Protein AF-M1YWT4-F1 (afdb_monomer)

pLDDT: mean 87.4, std 15.85, range [40.16, 98.38]

Radius of gyration: 13.16 Å; Cα contacts (8 Å, |Δi|>4): 177; chains: 1; bounding box: 37×34×34 Å

Sequence (85 aa):
MVEVDVEPGTYLNVRSRPSVENGKLIGKLKNGDTVPLVRETTLWFQVEYQKGKQGWISRTYSHKLSSLPGGELMNYNDAPSAVAS

Solvent-accessible surface area (backbone atoms only — not comparable to full-atom values): 4998 Å² total; per-residue (Å²): 72,33,34,29,54,54,63,84,93,43,70,50,64,23,12,74,35,89,39,85,87,83,18,52,80,76,49,72,42,45,46,71,43,72,34,48,65,75,49,74,58,99,60,26,36,32,27,42,83,44,96,96,38,73,32,19,34,53,45,91,42,30,48,48,34,40,71,48,97,88,75,50,76,42,55,54,92,74,53,67,87,83,75,81,124

Nearest PDB structures (foldseek):
  2krs-assembly1_A  TM=7.308E-01  e=4.231E-04  Clostridium perfringens
  6biq-assembly5_D  TM=6.204E-01  e=7.727E-02  Trichomonas vaginalis
  6biq-assembly4_C  TM=6.082E-01  e=9.740E-02  Trichomonas vaginalis
  6bio-assembly1_A  TM=5.896E-01  e=4.384E-01  Trichomonas vaginalis
  1smo-assembly1_A  TM=2.478E-01  e=1.316E+00  Homo sapiens

Mean predicted aligned error: 6.72 Å

Foldseek 3Di:
DKFFADPAPDWWFWFADQDPVPTDGDDIDGHGDDFAFPD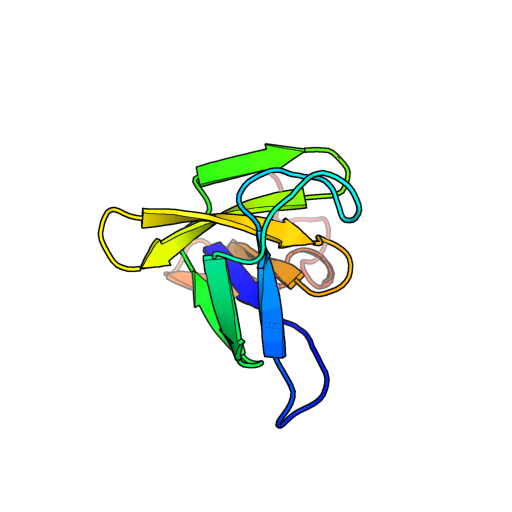DDPFWTWTDPDVVDITITTPVGMFAFDQQVPGDTDGPVPDDPPRPD

Organism: Nitrospina gracilis (strain 3/211) (NCBI:txid1266370)

InterPro domains:
  IPR003646 SH3-like domain, bacterial-type [PF08239] (11-61)
  IPR003646 SH3-like domain, bacterial-type [PS51781] (1-66)
  IPR003646 SH3-like domain, bacterial-type [SM00287] (1-66)

Secondary structure (DSSP, 8-state):
-EEE-S-TT-EEEEESSS-TTTPPEEEEEETT-EE-EEEE-SSEEEEEEETTEEEEEEGGGEEEEEEPTTS-EEEGGGS-GGG--

Structure (mmCIF, N/CA/C/O backbone):
data_AF-M1YWT4-F1
#
_entry.id   AF-M1YWT4-F1
#
loop_
_atom_site.group_PDB
_atom_site.id
_atom_site.type_symbol
_atom_site.label_atom_id
_atom_site.label_alt_id
_a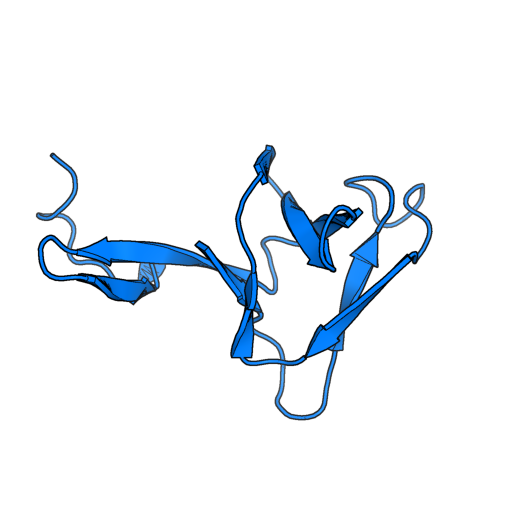tom_site.label_comp_id
_atom_site.label_asym_id
_atom_site.label_entity_id
_atom_site.label_seq_id
_atom_site.pdbx_PDB_ins_code
_atom_site.Cartn_x
_atom_site.Cartn_y
_atom_site.Cartn_z
_atom_site.occupancy
_atom_site.B_iso_or_equiv
_atom_site.auth_seq_id
_atom_site.auth_comp_id
_atom_site.auth_asym_id
_atom_site.auth_atom_id
_atom_site.pdbx_PDB_model_num
ATOM 1 N N . MET A 1 1 ? -10.297 6.219 -4.535 1.00 89.88 1 MET A N 1
ATOM 2 C CA . MET A 1 1 ? -10.032 4.962 -3.788 1.00 89.88 1 MET A CA 1
ATOM 3 C C . MET A 1 1 ? -8.908 4.203 -4.486 1.00 89.88 1 MET A C 1
ATOM 5 O O . MET A 1 1 ? -8.531 4.616 -5.579 1.00 89.88 1 MET A O 1
ATOM 9 N N . VAL A 1 2 ? -8.364 3.144 -3.886 1.00 94.81 2 VAL A N 1
ATOM 10 C CA . VAL A 1 2 ? -7.459 2.197 -4.562 1.00 94.81 2 VAL A CA 1
ATOM 11 C C . VAL A 1 2 ? -8.024 0.793 -4.430 1.00 94.81 2 VAL A C 1
ATOM 13 O O . VAL A 1 2 ? -8.3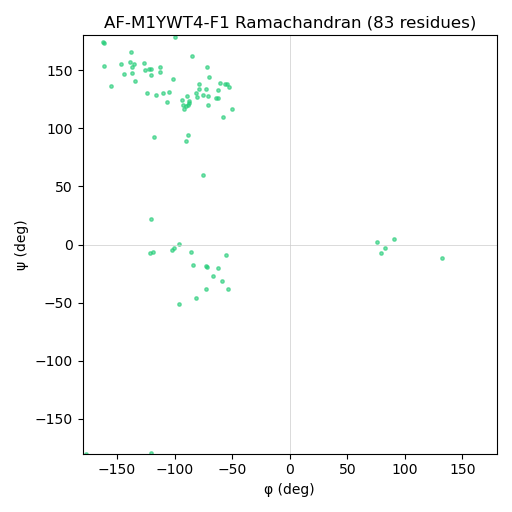60 0.391 -3.319 1.00 94.81 2 VAL A O 1
ATOM 16 N N . GLU A 1 3 ? -8.103 0.072 -5.542 1.00 95.19 3 GLU A N 1
ATOM 17 C CA . GLU A 1 3 ? -8.466 -1.344 -5.586 1.00 95.19 3 GLU A CA 1
ATOM 18 C C . GLU A 1 3 ? -7.216 -2.213 -5.747 1.00 95.19 3 GLU A C 1
ATOM 20 O O . GLU A 1 3 ? -6.265 -1.836 -6.438 1.00 95.19 3 GLU A O 1
ATOM 25 N N . VAL A 1 4 ? -7.206 -3.366 -5.081 1.00 96.56 4 VAL A N 1
ATOM 26 C CA . VAL A 1 4 ? -6.137 -4.362 -5.181 1.00 96.56 4 VAL A CA 1
ATOM 27 C C . VAL A 1 4 ? -6.399 -5.333 -6.329 1.00 96.56 4 VAL A C 1
ATOM 29 O O . VAL A 1 4 ? -7.355 -6.107 -6.306 1.00 96.56 4 VAL A O 1
ATOM 32 N N . ASP A 1 5 ? -5.469 -5.365 -7.276 1.00 96.31 5 ASP A N 1
ATOM 33 C CA . ASP A 1 5 ? -5.529 -6.168 -8.493 1.00 96.31 5 ASP A CA 1
ATOM 34 C C . ASP A 1 5 ? -4.368 -7.174 -8.505 1.00 96.31 5 ASP A C 1
ATOM 36 O O . ASP A 1 5 ? -3.227 -6.867 -8.858 1.00 96.31 5 ASP A O 1
ATOM 40 N N . VAL A 1 6 ? -4.651 -8.366 -7.984 1.00 95.62 6 VAL A N 1
ATOM 41 C CA . VAL A 1 6 ? -3.738 -9.514 -7.899 1.00 95.62 6 VAL A CA 1
ATOM 42 C C . VAL A 1 6 ? -4.524 -10.767 -8.259 1.00 95.62 6 VAL A C 1
ATOM 44 O O . VAL A 1 6 ? -5.751 -10.751 -8.251 1.00 95.62 6 VAL A O 1
ATOM 47 N N . GLU A 1 7 ? -3.845 -11.881 -8.528 1.00 95.44 7 GLU A N 1
ATOM 48 C CA . GLU A 1 7 ? -4.532 -13.137 -8.839 1.00 95.44 7 GLU A CA 1
ATOM 49 C C . GLU A 1 7 ? -5.544 -13.528 -7.737 1.00 95.44 7 GLU A C 1
ATOM 51 O O . GLU A 1 7 ? -5.231 -13.411 -6.540 1.00 95.44 7 GLU A O 1
ATOM 56 N N . PRO A 1 8 ? -6.746 -14.017 -8.097 1.00 93.44 8 PRO A N 1
ATOM 57 C CA . PRO A 1 8 ? -7.740 -14.460 -7.127 1.00 93.44 8 PRO A CA 1
ATOM 58 C C . PRO A 1 8 ? -7.178 -15.484 -6.133 1.00 93.44 8 PRO A C 1
ATOM 60 O O . PRO A 1 8 ? -6.476 -16.424 -6.498 1.00 93.44 8 PRO A O 1
ATOM 63 N N . GLY A 1 9 ? -7.490 -15.305 -4.847 1.00 92.56 9 GLY A N 1
ATOM 64 C CA . GLY A 1 9 ? -6.968 -16.152 -3.765 1.00 92.56 9 GLY A CA 1
ATOM 65 C C . GLY A 1 9 ? -5.566 -15.775 -3.270 1.00 92.56 9 GLY A C 1
ATOM 66 O O . GLY A 1 9 ? -5.094 -16.357 -2.291 1.00 92.56 9 GLY A O 1
ATOM 67 N N . THR A 1 10 ? -4.921 -14.778 -3.884 1.00 95.50 10 THR A N 1
ATOM 68 C CA . THR A 1 10 ? -3.642 -14.226 -3.419 1.00 95.50 10 THR A CA 1
ATOM 69 C C . THR A 1 10 ? -3.826 -12.926 -2.626 1.00 95.50 10 THR A C 1
ATOM 71 O O . THR A 1 10 ? -4.945 -12.462 -2.387 1.00 95.50 10 THR A O 1
ATOM 74 N N . TYR A 1 11 ? -2.711 -12.366 -2.144 1.00 96.38 11 TYR A N 1
ATOM 75 C CA . TYR A 1 11 ? -2.705 -11.182 -1.291 1.00 96.38 11 TYR A CA 1
ATOM 76 C C . TYR A 1 11 ? -1.649 -10.178 -1.733 1.00 96.38 11 TYR A C 1
ATOM 78 O O . TYR A 1 11 ? -0.498 -10.545 -1.987 1.00 96.38 11 TYR A O 1
ATOM 86 N N . LEU A 1 12 ? -2.002 -8.896 -1.675 1.00 97.31 12 LEU A N 1
ATOM 87 C CA . LEU A 1 12 ? -1.048 -7.805 -1.759 1.00 97.31 12 LEU A CA 1
ATOM 88 C C . LEU A 1 12 ? -0.535 -7.436 -0.367 1.00 97.31 12 LEU A C 1
ATOM 90 O O . LEU A 1 12 ? -1.287 -7.183 0.574 1.00 97.31 12 LEU A O 1
ATOM 94 N N . ASN A 1 13 ? 0.784 -7.393 -0.241 1.00 97.94 13 ASN A N 1
ATOM 95 C CA . ASN A 1 13 ? 1.468 -7.057 0.998 1.00 97.94 13 ASN A CA 1
ATOM 96 C C . ASN A 1 13 ? 1.400 -5.551 1.291 1.00 97.94 13 ASN A C 1
ATOM 98 O O . ASN A 1 13 ? 1.819 -4.736 0.469 1.00 97.94 13 ASN A O 1
ATOM 102 N N . VAL A 1 14 ? 0.974 -5.196 2.505 1.00 97.88 14 VAL A N 1
ATOM 103 C CA . VAL A 1 14 ? 1.010 -3.822 3.022 1.00 97.88 14 VAL A CA 1
ATOM 104 C C . VAL A 1 14 ? 2.300 -3.615 3.805 1.00 97.88 14 VAL A C 1
ATOM 106 O O . VAL A 1 14 ? 2.592 -4.347 4.756 1.00 97.88 14 VAL A O 1
ATOM 109 N N . ARG A 1 15 ? 3.079 -2.604 3.423 1.00 98.25 15 ARG A N 1
ATOM 110 C CA . ARG A 1 15 ? 4.406 -2.330 3.984 1.00 98.25 15 ARG A CA 1
ATOM 111 C C . ARG A 1 15 ? 4.458 -1.037 4.789 1.00 98.25 15 ARG A C 1
ATOM 113 O O . ARG A 1 15 ? 3.731 -0.088 4.522 1.00 98.25 15 ARG A O 1
ATOM 120 N N . SER A 1 16 ? 5.362 -0.967 5.763 1.00 97.69 16 SER A N 1
ATOM 121 C CA . SER A 1 16 ? 5.551 0.233 6.594 1.00 97.69 16 SER A CA 1
ATOM 122 C C . SER A 1 16 ? 6.210 1.407 5.860 1.00 97.69 16 SER A C 1
ATOM 124 O O . SER A 1 16 ? 6.108 2.548 6.303 1.00 97.69 16 SER A O 1
ATOM 126 N N . ARG A 1 17 ? 6.892 1.143 4.740 1.00 97.00 17 ARG A N 1
ATOM 127 C CA . ARG A 1 17 ? 7.575 2.133 3.891 1.00 97.00 17 ARG A CA 1
ATOM 128 C C . ARG A 1 17 ? 7.341 1.785 2.415 1.00 97.00 17 ARG A C 1
ATOM 130 O O . ARG A 1 17 ? 7.127 0.604 2.129 1.00 97.00 17 ARG A O 1
ATOM 137 N N . PRO A 1 18 ? 7.446 2.754 1.487 1.00 96.38 18 PRO A N 1
ATOM 138 C CA . PRO A 1 18 ? 7.343 2.517 0.045 1.00 96.38 18 PRO A CA 1
ATOM 139 C C . PRO A 1 18 ? 8.625 1.862 -0.500 1.00 96.38 18 PRO A C 1
ATOM 141 O O . PRO A 1 18 ? 9.360 2.439 -1.296 1.00 96.38 18 PRO A O 1
ATOM 144 N N . SER A 1 19 ? 8.961 0.678 0.011 1.00 96.75 19 SER A N 1
ATOM 145 C CA . SER A 1 19 ? 10.175 -0.062 -0.327 1.00 96.75 19 SER A CA 1
ATOM 146 C C . SER A 1 19 ? 9.966 -1.552 -0.077 1.00 96.75 19 SER A C 1
ATOM 148 O O . SER A 1 19 ? 9.436 -1.944 0.964 1.00 96.75 19 SER A O 1
ATOM 150 N N . VAL A 1 20 ? 10.418 -2.383 -1.017 1.00 92.81 20 VAL A N 1
ATOM 151 C CA . VAL A 1 20 ? 10.412 -3.846 -0.867 1.00 92.81 20 VAL A CA 1
ATOM 152 C C . VAL A 1 20 ? 11.478 -4.300 0.135 1.00 92.81 20 VAL A C 1
ATOM 154 O O . VAL A 1 20 ? 11.217 -5.198 0.933 1.00 92.81 20 VAL A O 1
ATOM 157 N N . GLU A 1 21 ? 12.642 -3.651 0.129 1.00 94.81 21 GLU A N 1
ATOM 158 C CA . GLU A 1 21 ? 13.798 -4.027 0.951 1.00 94.81 21 GLU A CA 1
ATOM 159 C C . GLU A 1 21 ? 13.687 -3.492 2.384 1.00 94.81 21 GLU A C 1
ATOM 161 O O . GLU A 1 21 ? 13.868 -4.227 3.348 1.00 94.81 21 GLU A O 1
ATOM 166 N N . ASN A 1 22 ? 13.326 -2.214 2.535 1.00 95.94 22 ASN A N 1
ATOM 167 C CA . ASN A 1 22 ? 13.351 -1.515 3.826 1.00 95.94 22 ASN A CA 1
ATOM 168 C C . ASN A 1 22 ? 11.961 -1.364 4.474 1.00 95.94 22 ASN A C 1
ATOM 170 O O . ASN A 1 22 ? 11.829 -0.834 5.582 1.00 95.94 22 ASN A O 1
ATOM 174 N N . GLY A 1 23 ? 10.899 -1.778 3.779 1.00 94.44 23 GLY A N 1
ATOM 175 C CA . GLY A 1 23 ? 9.528 -1.754 4.284 1.00 94.44 23 GLY A CA 1
ATOM 176 C C . GLY A 1 23 ? 9.159 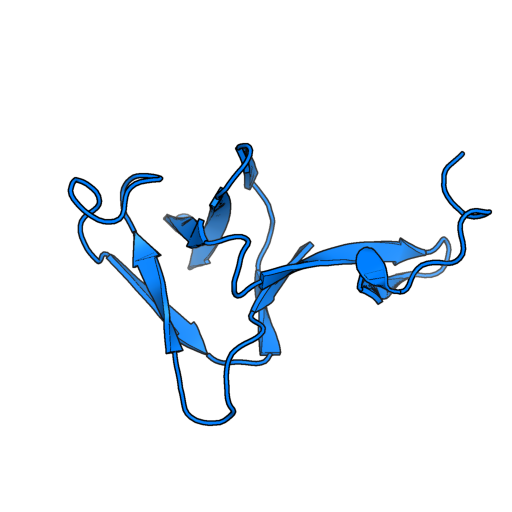-3.073 4.951 1.00 94.44 23 GLY A C 1
ATOM 177 O O . GLY A 1 23 ? 9.070 -4.102 4.283 1.00 94.44 23 GLY A O 1
ATOM 178 N N . LYS A 1 24 ? 8.870 -3.043 6.254 1.00 97.19 24 LYS A N 1
ATOM 179 C CA . LYS A 1 24 ? 8.392 -4.222 6.994 1.00 97.19 24 LYS A CA 1
ATOM 180 C C . LYS A 1 24 ? 6.971 -4.569 6.564 1.00 97.19 24 LYS A C 1
ATOM 182 O O . LYS A 1 24 ? 6.175 -3.662 6.328 1.00 97.19 24 LYS A O 1
ATOM 187 N N . LEU A 1 25 ? 6.645 -5.858 6.509 1.00 97.12 25 LEU A N 1
ATOM 188 C CA . LEU A 1 25 ? 5.275 -6.313 6.287 1.00 97.12 25 LEU A CA 1
ATOM 189 C C . LEU A 1 25 ? 4.433 -6.018 7.534 1.00 97.12 25 LEU A C 1
ATOM 191 O O . LEU A 1 25 ? 4.756 -6.494 8.619 1.00 97.12 25 LEU A O 1
ATOM 195 N N . ILE A 1 26 ? 3.378 -5.221 7.378 1.00 97.56 26 ILE A N 1
ATOM 196 C CA . ILE A 1 26 ? 2.492 -4.794 8.476 1.00 97.56 26 ILE A CA 1
ATOM 197 C C . ILE A 1 26 ? 1.031 -5.197 8.255 1.00 97.56 26 ILE A C 1
ATOM 199 O O . ILE A 1 26 ? 0.205 -5.032 9.148 1.00 97.56 26 ILE A O 1
ATOM 203 N N . GLY A 1 27 ? 0.706 -5.737 7.081 1.00 97.00 27 GLY A N 1
ATOM 204 C CA . GLY A 1 27 ? -0.636 -6.187 6.746 1.00 97.00 27 GLY A CA 1
ATOM 205 C C . GLY A 1 27 ? -0.693 -6.832 5.369 1.00 97.00 27 GLY A C 1
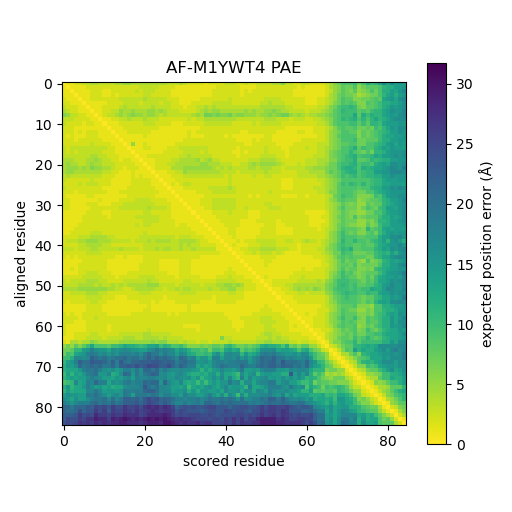ATOM 206 O O . GLY A 1 27 ? 0.318 -6.934 4.669 1.00 97.00 27 GLY A O 1
ATOM 207 N N . LYS A 1 28 ? -1.891 -7.266 4.990 1.00 97.06 28 LYS A N 1
ATOM 208 C CA . LYS A 1 28 ? -2.203 -7.848 3.686 1.00 97.06 28 LYS A CA 1
ATOM 209 C C . LYS A 1 28 ? -3.605 -7.420 3.272 1.00 97.06 28 LYS A C 1
ATOM 211 O O . LYS A 1 28 ? -4.465 -7.285 4.139 1.00 97.06 28 LYS A O 1
ATOM 216 N N . LEU A 1 29 ? -3.806 -7.243 1.975 1.00 97.50 29 LEU A N 1
ATOM 217 C CA . LEU A 1 29 ? -5.101 -7.001 1.345 1.00 97.50 29 LEU A CA 1
ATOM 218 C C . LEU A 1 29 ? -5.366 -8.111 0.326 1.00 97.50 29 LEU A C 1
ATOM 220 O O . LEU A 1 29 ? -4.423 -8.637 -0.268 1.00 97.50 29 LEU A O 1
ATOM 224 N N . LYS A 1 30 ? -6.625 -8.500 0.167 1.00 97.56 30 LYS A N 1
ATOM 225 C CA . LYS A 1 30 ? -7.072 -9.494 -0.814 1.00 97.56 30 LYS A CA 1
ATOM 226 C C . LYS A 1 30 ? -7.303 -8.831 -2.168 1.00 97.56 30 LYS A C 1
ATOM 228 O O . LYS A 1 30 ? -7.461 -7.617 -2.247 1.00 97.56 30 LYS A O 1
ATOM 233 N N . ASN A 1 31 ? -7.351 -9.633 -3.228 1.00 95.94 31 ASN A N 1
ATOM 234 C CA . ASN A 1 31 ? -7.856 -9.161 -4.516 1.00 95.94 31 ASN A CA 1
ATOM 235 C C . ASN A 1 31 ? -9.282 -8.593 -4.375 1.00 95.94 31 ASN A C 1
ATOM 237 O O . ASN A 1 31 ? -10.095 -9.158 -3.641 1.00 95.94 31 ASN A O 1
ATOM 241 N N . GLY A 1 32 ? -9.546 -7.474 -5.050 1.00 94.75 32 GLY A N 1
ATOM 242 C CA . GLY A 1 32 ? -10.814 -6.746 -5.012 1.00 94.75 32 GLY A CA 1
ATOM 243 C C . GLY A 1 32 ? -11.007 -5.861 -3.775 1.00 94.75 32 GLY A C 1
ATOM 244 O O . GLY A 1 32 ? -11.966 -5.091 -3.717 1.00 94.75 32 GLY A O 1
ATOM 245 N N . ASP A 1 33 ? -10.111 -5.917 -2.778 1.00 95.94 33 ASP A N 1
ATOM 246 C CA . ASP A 1 33 ? -10.203 -5.015 -1.628 1.00 95.94 33 ASP A CA 1
ATOM 247 C C . ASP A 1 33 ? -10.043 -3.565 -2.103 1.00 95.94 33 ASP A C 1
ATOM 249 O O . ASP A 1 33 ? -9.048 -3.200 -2.736 1.00 95.94 33 ASP A O 1
ATOM 253 N N . THR A 1 34 ? -11.010 -2.724 -1.739 1.00 95.69 34 THR A N 1
ATOM 254 C CA . THR A 1 34 ? -10.985 -1.290 -2.026 1.00 95.69 34 THR A CA 1
ATOM 255 C C . THR A 1 34 ? -10.697 -0.512 -0.750 1.00 95.69 34 THR A C 1
ATOM 257 O O . THR A 1 34 ? -11.436 -0.599 0.232 1.00 95.69 34 THR A O 1
ATOM 260 N N . VAL A 1 35 ? -9.629 0.283 -0.763 1.00 95.88 35 VAL A N 1
ATOM 261 C CA . VAL A 1 35 ? -9.145 1.030 0.404 1.00 95.88 35 VAL A CA 1
ATOM 262 C C . VAL A 1 35 ? -9.007 2.530 0.111 1.00 95.88 35 VAL A C 1
ATOM 264 O O . VAL A 1 35 ? -8.747 2.927 -1.034 1.00 95.88 35 VAL A O 1
ATOM 267 N N . PRO A 1 36 ? -9.180 3.406 1.119 1.00 96.12 36 PRO A N 1
ATOM 268 C CA . PRO A 1 36 ? -8.956 4.838 0.954 1.00 96.12 36 PRO A CA 1
ATOM 269 C C . PRO A 1 36 ? -7.502 5.147 0.588 1.00 96.12 36 PRO A C 1
ATOM 271 O O . PRO A 1 36 ? -6.564 4.658 1.224 1.00 96.12 36 PRO A O 1
ATOM 274 N N . LEU A 1 37 ? -7.320 6.002 -0.421 1.00 95.50 37 LEU A N 1
ATOM 275 C CA . LEU A 1 37 ? -6.014 6.548 -0.784 1.00 95.50 37 LEU A CA 1
ATOM 276 C C . LEU A 1 37 ? -5.675 7.700 0.161 1.00 95.50 37 LEU A C 1
ATOM 278 O O . LEU A 1 37 ? -6.450 8.644 0.274 1.00 95.50 37 LEU A O 1
ATOM 282 N N . VAL A 1 38 ? -4.503 7.646 0.789 1.00 96.56 38 VAL A N 1
ATOM 283 C CA . VAL A 1 38 ? -3.982 8.734 1.630 1.00 96.56 38 VAL A CA 1
ATOM 284 C C . VAL A 1 38 ? -3.039 9.624 0.823 1.00 96.56 38 VAL A C 1
ATOM 286 O O . VAL A 1 38 ? -3.186 10.841 0.817 1.00 96.56 38 VAL A O 1
ATOM 289 N N . ARG A 1 39 ? -2.058 9.023 0.138 1.00 95.44 39 ARG A N 1
ATOM 290 C CA . ARG A 1 39 ? -1.143 9.712 -0.791 1.00 95.44 39 ARG A CA 1
ATOM 291 C C . ARG A 1 39 ? -0.469 8.719 -1.729 1.00 95.44 39 ARG A C 1
ATOM 293 O O . ARG A 1 39 ? -0.568 7.511 -1.533 1.00 95.44 39 ARG A O 1
ATOM 300 N N . GLU A 1 40 ? 0.271 9.217 -2.710 1.00 94.62 40 GLU A N 1
ATOM 301 C CA . GLU A 1 40 ? 0.962 8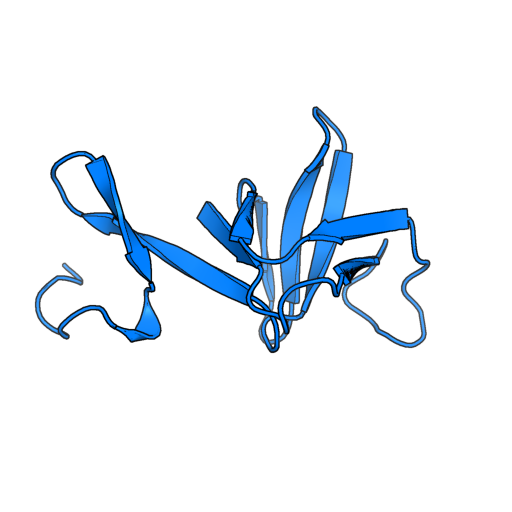.381 -3.689 1.00 94.62 40 GLU A CA 1
ATOM 302 C C . GLU A 1 40 ? 2.399 8.831 -3.955 1.00 94.62 40 GLU A C 1
ATOM 304 O O . GLU A 1 40 ? 2.767 9.986 -3.752 1.00 94.62 40 GLU A O 1
ATOM 309 N N . THR A 1 41 ? 3.210 7.877 -4.398 1.00 94.56 41 THR A N 1
ATOM 310 C CA . THR A 1 41 ? 4.492 8.104 -5.065 1.00 94.56 41 THR A CA 1
ATOM 311 C C . THR A 1 41 ? 4.430 7.474 -6.453 1.00 94.56 41 THR A C 1
ATOM 313 O O . THR A 1 41 ? 3.428 6.863 -6.825 1.00 94.56 41 THR A O 1
ATOM 316 N N . THR A 1 42 ? 5.517 7.565 -7.216 1.00 92.94 42 THR A N 1
ATOM 317 C CA . THR A 1 42 ? 5.607 6.978 -8.559 1.00 92.94 42 THR A CA 1
ATOM 318 C C . THR A 1 42 ? 5.257 5.487 -8.590 1.00 92.94 42 THR A C 1
ATOM 320 O O . THR A 1 42 ? 4.594 5.039 -9.521 1.00 92.94 42 THR A O 1
ATOM 323 N N . LEU A 1 43 ? 5.660 4.720 -7.569 1.00 96.12 43 LEU A N 1
ATOM 324 C CA . LEU A 1 43 ? 5.533 3.253 -7.552 1.00 96.12 43 LEU A CA 1
ATOM 325 C C . LEU A 1 43 ? 4.650 2.709 -6.422 1.00 96.12 43 LEU A C 1
ATOM 327 O O . LEU A 1 43 ? 4.385 1.507 -6.377 1.00 96.12 43 LEU A O 1
ATOM 331 N N . TRP A 1 44 ? 4.189 3.563 -5.505 1.00 97.69 44 TRP A N 1
ATOM 332 C CA . TRP A 1 44 ? 3.457 3.125 -4.320 1.00 97.69 44 TRP A CA 1
ATOM 333 C C . TRP A 1 44 ? 2.244 3.995 -4.026 1.00 97.69 44 TRP A C 1
ATOM 335 O O . TRP A 1 44 ? 2.272 5.212 -4.199 1.00 97.69 44 TRP A O 1
ATOM 345 N N . PHE A 1 45 ? 1.213 3.368 -3.478 1.00 97.75 45 PHE A N 1
ATOM 346 C CA . PHE A 1 45 ? 0.106 4.049 -2.827 1.00 97.75 45 PHE A CA 1
ATOM 347 C C . PHE A 1 45 ? 0.239 3.893 -1.319 1.00 97.75 45 PHE A C 1
ATOM 349 O O . PHE A 1 45 ? 0.433 2.782 -0.825 1.00 97.75 45 PHE A O 1
ATOM 356 N N . GLN A 1 46 ? 0.122 4.993 -0.582 1.00 98.00 46 GLN A N 1
ATOM 357 C CA . GLN A 1 46 ? -0.167 4.931 0.841 1.00 98.00 46 GLN A CA 1
ATOM 358 C C . GLN A 1 46 ? -1.678 4.889 1.017 1.00 98.00 46 GLN A C 1
ATOM 360 O O . GLN A 1 46 ? -2.385 5.790 0.567 1.00 98.00 46 GLN A O 1
ATOM 365 N N . VAL A 1 47 ? -2.155 3.860 1.699 1.00 97.81 47 VAL A N 1
ATOM 366 C CA . VAL A 1 47 ? -3.574 3.578 1.896 1.00 97.81 47 VAL A CA 1
ATOM 367 C C . VAL A 1 47 ? -3.886 3.406 3.374 1.00 97.81 47 VAL A C 1
ATOM 369 O O . VAL A 1 47 ? -3.008 3.054 4.168 1.00 97.81 47 VAL A O 1
ATOM 372 N N . GLU A 1 48 ? -5.141 3.632 3.742 1.00 97.56 48 GLU A N 1
ATOM 373 C CA . GLU A 1 48 ? -5.669 3.248 5.049 1.00 97.56 48 GLU A CA 1
ATOM 374 C C . GLU A 1 48 ? -6.200 1.808 4.972 1.00 97.56 48 GLU A C 1
ATOM 376 O O . GLU A 1 48 ? -7.319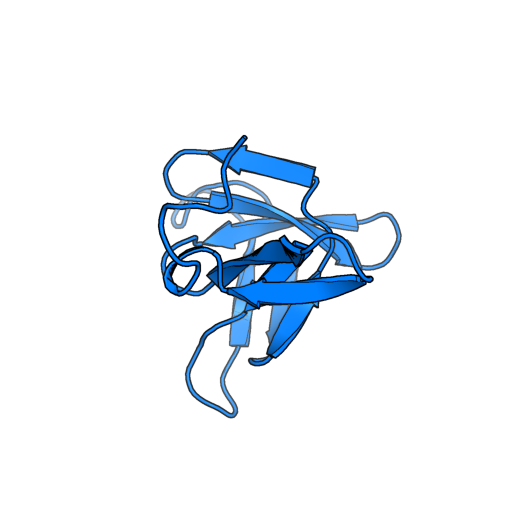 1.564 4.535 1.00 97.56 48 GLU A O 1
ATOM 381 N N . TYR A 1 49 ? -5.364 0.834 5.341 1.00 95.75 49 TYR A N 1
ATOM 382 C CA . TYR A 1 49 ? -5.673 -0.598 5.184 1.00 95.75 49 TYR A CA 1
ATOM 383 C C . TYR A 1 49 ? -6.515 -1.170 6.338 1.00 95.75 49 TYR A C 1
ATOM 385 O O . TYR A 1 49 ? -7.089 -2.248 6.221 1.00 95.75 49 TYR A O 1
ATOM 393 N N . GLN A 1 50 ? -6.566 -0.468 7.470 1.00 93.75 50 GLN A N 1
ATOM 394 C CA . GLN A 1 50 ? -7.456 -0.715 8.607 1.00 93.75 50 GLN A CA 1
ATOM 395 C C . GLN A 1 50 ? -7.804 0.638 9.221 1.00 93.75 50 GLN A C 1
ATOM 397 O O . GLN A 1 50 ? -7.006 1.566 9.122 1.00 93.75 50 GLN A O 1
ATOM 402 N N . LYS A 1 51 ? -8.942 0.742 9.915 1.00 93.44 51 LYS A N 1
ATOM 403 C CA . LYS A 1 51 ? -9.367 1.988 10.570 1.00 93.44 51 LYS A CA 1
ATOM 404 C C . LYS A 1 51 ? -8.242 2.583 11.432 1.00 93.44 51 LYS A C 1
ATOM 406 O O . LYS A 1 51 ? -7.798 1.959 12.397 1.00 93.44 51 LYS A O 1
ATOM 411 N N . GLY A 1 52 ? -7.782 3.777 11.068 1.00 93.75 52 GLY A N 1
ATOM 412 C CA . GLY A 1 52 ? -6.699 4.512 11.721 1.00 93.75 52 GLY A CA 1
ATOM 413 C C . GLY A 1 52 ? -5.279 4.006 11.434 1.00 93.75 52 GLY A C 1
ATOM 414 O O . GLY A 1 52 ? -4.327 4.554 11.988 1.00 93.75 52 GLY A O 1
ATOM 415 N N . LYS A 1 53 ? -5.092 2.982 10.590 1.00 96.81 53 LYS A N 1
ATOM 416 C CA . LYS A 1 53 ? -3.772 2.435 10.240 1.00 96.81 53 LYS A CA 1
ATOM 417 C C . LYS A 1 53 ? -3.462 2.613 8.765 1.00 96.81 53 LYS A C 1
ATOM 419 O O . LYS A 1 53 ? -4.199 2.172 7.887 1.00 96.81 53 LYS A O 1
ATOM 424 N N . GLN A 1 54 ? -2.290 3.180 8.508 1.00 97.81 54 GLN A N 1
ATOM 425 C CA . GLN A 1 54 ? -1.814 3.467 7.162 1.00 97.81 54 GLN A CA 1
ATOM 426 C C . GLN A 1 54 ? -0.609 2.607 6.793 1.00 97.81 54 GLN A C 1
ATOM 428 O O . GLN A 1 54 ? 0.215 2.262 7.643 1.00 97.81 54 GLN A O 1
ATOM 433 N N . GLY A 1 55 ? -0.491 2.287 5.510 1.00 97.81 55 GLY A N 1
ATOM 434 C CA . GLY A 1 55 ? 0.603 1.490 4.977 1.00 97.81 55 GLY A CA 1
ATOM 435 C C . GLY A 1 55 ? 0.728 1.642 3.471 1.00 97.81 55 GLY A C 1
ATOM 436 O O . GLY A 1 55 ? -0.083 2.309 2.837 1.00 97.81 55 GLY A O 1
ATOM 437 N N . TRP A 1 56 ? 1.769 1.046 2.909 1.00 98.38 56 TRP A N 1
ATOM 438 C CA . TRP A 1 56 ? 2.140 1.199 1.510 1.00 98.38 56 TRP A CA 1
ATOM 439 C C . TRP A 1 56 ? 1.891 -0.082 0.726 1.00 98.38 56 TRP A C 1
ATOM 441 O O . TRP A 1 56 ? 2.352 -1.150 1.128 1.00 98.38 56 TRP A O 1
ATOM 451 N N . ILE A 1 57 ? 1.213 0.048 -0.409 1.00 98.12 57 ILE A N 1
ATOM 452 C CA . ILE A 1 57 ? 0.999 -1.021 -1.385 1.00 98.12 57 ILE A CA 1
ATOM 453 C C . ILE A 1 57 ? 1.580 -0.617 -2.740 1.00 98.12 57 ILE A C 1
ATOM 455 O O . ILE A 1 57 ? 1.708 0.570 -3.047 1.00 98.12 57 ILE A O 1
ATOM 459 N N . SER A 1 58 ? 2.002 -1.603 -3.526 1.00 96.94 58 SER A N 1
ATOM 460 C CA . SER A 1 58 ? 2.640 -1.351 -4.819 1.00 96.94 58 SER A CA 1
ATOM 461 C C . SER A 1 58 ? 1.600 -1.014 -5.885 1.00 96.94 58 SER A C 1
ATOM 463 O O . SER A 1 58 ? 0.610 -1.731 -6.037 1.00 96.94 58 SER A O 1
ATOM 465 N N . ARG A 1 59 ? 1.877 0.035 -6.668 1.00 95.44 59 ARG A N 1
ATOM 466 C CA . ARG A 1 59 ? 1.078 0.442 -7.836 1.00 95.44 59 ARG A CA 1
ATOM 467 C C . ARG A 1 59 ? 1.029 -0.612 -8.939 1.00 95.44 59 ARG A C 1
ATOM 469 O O . ARG A 1 59 ? 0.154 -0.559 -9.782 1.00 95.44 59 ARG A O 1
ATOM 476 N N . THR A 1 60 ? 1.968 -1.552 -8.957 1.00 95.94 60 THR A N 1
ATOM 477 C CA . THR A 1 60 ? 1.983 -2.636 -9.949 1.00 95.94 60 THR A CA 1
ATOM 478 C C . THR A 1 60 ? 0.805 -3.594 -9.771 1.00 95.94 60 THR A C 1
ATOM 480 O O . THR A 1 60 ? 0.378 -4.209 -10.734 1.00 95.94 60 THR A O 1
ATOM 483 N N . TYR A 1 61 ? 0.283 -3.704 -8.548 1.00 96.25 61 TYR A N 1
ATOM 484 C CA . TYR A 1 61 ? -0.734 -4.685 -8.153 1.00 96.25 61 TYR A CA 1
ATOM 485 C C . TYR A 1 61 ? -2.006 -4.013 -7.624 1.00 96.25 61 TYR A C 1
ATOM 487 O O . TYR A 1 61 ? -2.727 -4.550 -6.783 1.00 96.25 61 TYR A O 1
ATOM 495 N N . SER A 1 62 ? -2.206 -2.752 -7.992 1.00 96.12 62 SER A N 1
ATOM 496 C CA . SER A 1 62 ? -3.347 -1.962 -7.551 1.00 96.12 62 SER A CA 1
ATOM 497 C C . SER A 1 62 ? -3.546 -0.767 -8.464 1.00 96.12 62 SER A C 1
ATOM 499 O O . SER A 1 62 ? -2.594 -0.254 -9.049 1.00 96.12 62 SER A O 1
ATOM 501 N N . HIS A 1 63 ? -4.774 -0.279 -8.555 1.00 94.00 63 HIS A N 1
ATOM 502 C CA . HIS A 1 63 ? -5.099 0.853 -9.409 1.00 94.00 63 HIS A CA 1
ATOM 503 C C . HIS A 1 63 ? -6.036 1.826 -8.696 1.00 94.00 63 HIS A C 1
ATOM 505 O O . HIS A 1 63 ? -6.774 1.474 -7.773 1.00 94.00 63 HIS A O 1
ATOM 511 N N . LYS A 1 64 ? -5.964 3.102 -9.089 1.00 92.75 64 LYS A N 1
ATOM 512 C CA . LYS A 1 64 ? -6.882 4.113 -8.563 1.00 92.75 64 LYS A CA 1
ATOM 513 C C . LYS A 1 64 ? -8.256 3.879 -9.166 1.00 92.75 64 LYS A C 1
ATOM 515 O O . LYS A 1 64 ? -8.375 3.758 -10.381 1.00 92.75 64 LYS A O 1
ATOM 520 N N . LEU A 1 6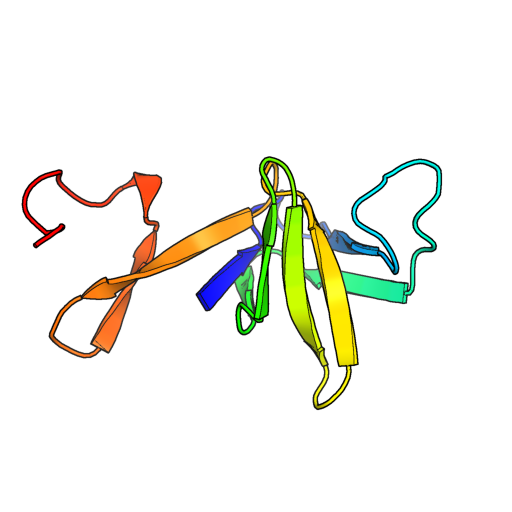5 ? -9.271 3.919 -8.315 1.00 87.56 65 LEU A N 1
ATOM 521 C CA . LEU A 1 65 ? -10.641 4.072 -8.771 1.00 87.56 65 LEU A CA 1
ATOM 522 C C . LEU A 1 65 ? -10.952 5.564 -8.901 1.00 87.56 65 LEU A C 1
ATOM 524 O O . LEU A 1 65 ? -10.813 6.309 -7.917 1.00 87.56 65 LEU A O 1
ATOM 528 N N . SER A 1 66 ? -11.342 5.993 -10.099 1.00 76.69 66 SER A N 1
ATOM 529 C CA . SER A 1 66 ? -11.949 7.296 -10.356 1.00 76.69 66 SER A CA 1
ATOM 530 C C . SER A 1 66 ? -13.424 7.247 -9.959 1.00 76.69 66 SER A C 1
ATOM 532 O O . SER A 1 66 ? -14.114 6.265 -10.216 1.00 76.69 66 SER A O 1
ATOM 534 N N . SER A 1 67 ? -13.915 8.300 -9.304 1.00 62.47 67 SER A N 1
ATOM 535 C CA . SER A 1 67 ? -15.357 8.481 -9.136 1.00 62.47 67 SER A CA 1
ATOM 536 C C . SER A 1 67 ? -15.875 9.293 -10.311 1.00 62.47 67 SER A C 1
ATOM 538 O O . SER A 1 67 ? -15.463 10.444 -10.483 1.00 62.47 67 SER A O 1
ATOM 540 N N . LEU A 1 68 ? -16.782 8.723 -11.096 1.00 59.84 68 LEU A N 1
ATOM 541 C CA . LEU A 1 68 ? -17.537 9.507 -12.066 1.00 59.84 68 LEU A CA 1
ATOM 542 C C . LEU A 1 68 ? -18.558 10.400 -11.335 1.00 59.84 68 LEU A C 1
ATOM 544 O O . LEU A 1 68 ? -19.015 10.045 -10.237 1.00 59.84 68 LEU A O 1
ATOM 548 N N . PRO A 1 69 ? -18.945 11.554 -11.912 1.00 51.75 69 PRO A N 1
ATOM 549 C CA . PRO A 1 69 ? -20.094 12.303 -11.419 1.00 51.75 69 PRO A CA 1
ATOM 550 C C . PRO A 1 69 ? -21.332 11.393 -11.470 1.00 51.75 69 PRO A C 1
ATOM 552 O O . PRO A 1 69 ? -21.791 11.019 -12.544 1.00 51.75 69 PRO A O 1
ATOM 555 N N . GLY A 1 70 ? -21.819 10.981 -10.294 1.00 63.41 70 GLY A N 1
ATOM 556 C CA . GLY A 1 70 ? -22.866 9.959 -10.143 1.00 63.41 70 GLY A CA 1
ATOM 557 C C . GLY A 1 70 ? -22.561 8.868 -9.107 1.00 63.41 70 GLY A C 1
ATOM 558 O O . GLY A 1 70 ? -23.472 8.146 -8.718 1.00 63.41 70 GLY A O 1
ATOM 559 N N . GLY A 1 71 ? -21.322 8.778 -8.604 1.00 60.22 71 GLY A N 1
ATOM 560 C CA . GLY A 1 71 ? -20.958 7.884 -7.492 1.00 60.22 71 GLY A CA 1
ATOM 561 C C . GLY A 1 71 ? -20.483 6.485 -7.899 1.00 60.22 71 GLY A C 1
ATOM 562 O O . GLY A 1 71 ? -20.213 5.662 -7.027 1.00 60.22 71 GLY A O 1
ATOM 563 N N . GLU A 1 72 ? -20.339 6.222 -9.196 1.00 67.50 72 GLU A N 1
ATOM 564 C CA . GLU A 1 72 ? -19.785 4.970 -9.710 1.00 67.50 72 GLU A CA 1
ATOM 565 C C . GLU A 1 72 ? -18.248 5.006 -9.659 1.00 67.50 72 GLU A C 1
ATOM 567 O O . GLU A 1 72 ? -17.622 5.992 -10.069 1.00 67.50 72 GLU A O 1
ATOM 572 N N . LEU A 1 73 ? -17.641 3.954 -9.103 1.00 65.94 73 LEU A N 1
ATOM 573 C CA . LEU A 1 73 ? -16.190 3.789 -9.023 1.00 65.94 73 LEU A CA 1
ATOM 574 C C . LEU A 1 73 ? -15.715 2.988 -10.241 1.00 65.94 73 LEU A C 1
ATOM 576 O O . LEU A 1 73 ? -16.141 1.852 -10.420 1.00 65.94 73 LEU A O 1
ATOM 580 N N . MET A 1 74 ? -14.836 3.569 -11.059 1.00 69.12 74 MET A N 1
ATOM 581 C CA . MET A 1 74 ? -14.267 2.933 -12.255 1.00 69.12 74 MET A CA 1
ATOM 582 C C . MET A 1 74 ? -12.740 2.881 -12.172 1.00 69.12 74 MET A C 1
ATOM 584 O O . MET 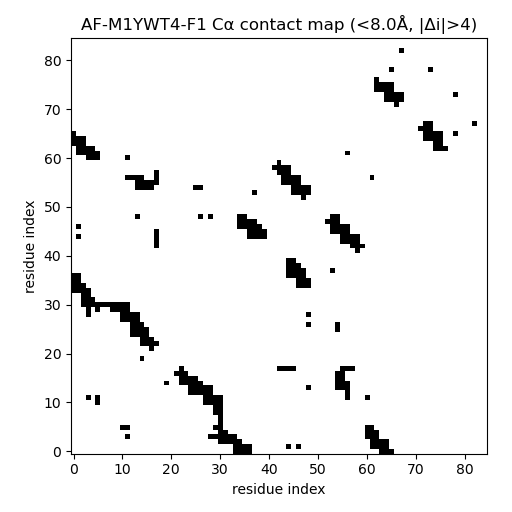A 1 74 ? -12.122 3.752 -11.563 1.00 69.12 74 MET A O 1
ATOM 588 N N . ASN A 1 75 ? -12.104 1.891 -12.797 1.00 68.31 75 ASN A N 1
ATOM 589 C CA . ASN A 1 75 ? -10.646 1.837 -12.909 1.00 68.31 75 ASN A CA 1
ATOM 590 C C . ASN A 1 75 ? -10.124 3.022 -13.743 1.00 68.31 75 ASN A C 1
ATOM 592 O O . ASN A 1 75 ? -10.547 3.233 -14.878 1.00 68.31 75 ASN A O 1
ATOM 596 N N . TYR A 1 76 ? -9.176 3.793 -13.200 1.00 62.88 76 TYR A N 1
ATOM 597 C CA . TYR A 1 76 ? -8.606 4.964 -13.877 1.00 62.88 76 TYR A CA 1
ATOM 598 C C . TYR A 1 76 ? -7.950 4.629 -15.227 1.00 62.88 76 TYR A C 1
ATOM 600 O O . TYR A 1 76 ? -7.981 5.460 -16.130 1.00 62.88 76 TYR A O 1
ATOM 608 N N . ASN A 1 77 ? -7.379 3.429 -15.384 1.00 66.25 77 ASN A N 1
ATOM 609 C CA . ASN A 1 77 ? -6.744 3.020 -16.642 1.00 66.25 77 ASN A CA 1
ATOM 610 C C . ASN A 1 77 ? -7.757 2.722 -17.761 1.00 66.25 77 ASN A C 1
ATOM 612 O O . ASN A 1 77 ? -7.383 2.749 -18.930 1.00 66.25 77 ASN A O 1
ATOM 616 N N . ASP A 1 78 ? -9.021 2.484 -17.402 1.00 64.62 78 ASP A N 1
ATOM 617 C CA . ASP A 1 78 ? -10.110 2.176 -18.335 1.00 64.62 78 ASP A CA 1
ATOM 618 C C . ASP A 1 78 ? -10.992 3.407 -18.624 1.00 64.62 78 ASP A C 1
ATOM 620 O O . ASP A 1 78 ? -11.924 3.344 -19.428 1.00 64.62 78 ASP A O 1
ATOM 624 N N . ALA A 1 79 ? -10.716 4.549 -17.981 1.00 57.94 79 ALA A N 1
ATOM 625 C CA . ALA A 1 79 ? -11.502 5.761 -18.160 1.00 57.94 79 ALA A CA 1
ATOM 626 C C . ALA A 1 79 ? -11.259 6.374 -19.559 1.00 57.94 79 ALA A C 1
ATOM 628 O O . ALA A 1 79 ? -10.108 6.641 -19.921 1.00 57.94 79 ALA A O 1
ATOM 629 N N . PRO A 1 80 ? -12.313 6.667 -20.350 1.00 55.94 80 PRO A N 1
ATOM 630 C CA . PRO A 1 80 ? -12.150 7.369 -21.619 1.00 55.94 80 PRO A CA 1
ATOM 631 C C . PRO A 1 80 ? -11.525 8.749 -21.373 1.00 55.94 80 PRO A C 1
ATOM 633 O O . PRO A 1 80 ? -11.914 9.451 -20.441 1.00 55.94 80 PRO A O 1
ATOM 636 N N . SER A 1 81 ? -10.588 9.176 -22.228 1.00 56.00 81 SER A N 1
ATOM 637 C CA . SER A 1 81 ? -9.784 10.402 -22.044 1.00 56.00 81 SER A CA 1
ATOM 638 C C . SER A 1 81 ? -10.586 11.706 -21.854 1.00 56.00 81 SER A C 1
ATOM 640 O O . SER A 1 81 ? -10.003 12.730 -21.518 1.00 56.00 81 SER A O 1
ATOM 642 N N . ALA A 1 82 ? -11.907 11.684 -22.055 1.00 51.94 82 ALA A N 1
ATOM 643 C CA . ALA A 1 82 ? -12.804 12.835 -22.002 1.00 51.94 82 ALA A CA 1
ATOM 644 C C . ALA A 1 82 ? -13.346 13.202 -20.602 1.00 51.94 82 ALA A C 1
ATOM 646 O O . ALA A 1 82 ? -14.006 14.228 -20.484 1.00 51.94 82 ALA A O 1
ATOM 647 N N . VAL A 1 83 ? -13.105 12.408 -19.547 1.00 53.72 83 VAL A N 1
ATOM 648 C CA . VAL A 1 83 ? -13.642 12.699 -18.192 1.00 53.72 83 VAL A CA 1
ATOM 649 C C . VAL A 1 83 ? -12.673 13.440 -17.259 1.00 53.72 83 VAL A C 1
ATOM 651 O O . VAL A 1 83 ? -13.024 13.722 -16.117 1.00 53.72 83 VAL A O 1
ATOM 654 N N . ALA A 1 84 ? -11.463 13.773 -17.715 1.00 45.06 84 ALA A N 1
ATOM 655 C CA . ALA A 1 84 ? -10.529 14.603 -16.956 1.00 45.06 84 ALA A CA 1
ATOM 656 C C . ALA A 1 84 ? -10.748 16.086 -17.303 1.00 45.06 84 ALA A C 1
ATOM 658 O O . ALA A 1 84 ? -10.149 16.612 -18.240 1.00 45.06 84 ALA A O 1
ATOM 659 N N . SER A 1 85 ? -11.641 16.761 -16.582 1.00 40.16 85 SER A N 1
ATOM 660 C CA . SER A 1 85 ? -11.761 18.227 -16.565 1.00 40.16 85 SER A CA 1
ATOM 661 C C . SER A 1 85 ? -11.952 18.704 -15.137 1.00 40.16 85 SER A C 1
ATOM 663 O O . SER A 1 85 ? -12.729 18.047 -14.409 1.00 40.16 85 SER A O 1
#